Protein AF-A0A1Y3MMD5-F1 (afdb_monomer)

Mean predicted aligned error: 15.54 Å

Radius of gyration: 33.23 Å; Cα contacts (8 Å, |Δi|>4): 43; chains: 1; bounding box: 69×44×97 Å

Nearest PDB structures (foldseek):
  5knb-assembly1_G  TM=3.774E-01  e=4.367E+00  Enterococcus hirae ATCC 9790
  4cgk-assembly1_A  TM=3.652E-01  e=4.643E+00  Streptococcus pneumoniae D39
  3vr4-assembly1_G  TM=2.671E-01  e=8.068E+00  Enterococcus hirae

Foldseek 3Di:
DDPDPDPVVVVVVLVVLVVVLVVLVVVLVVLVVVLVVLVVVLVVLVVVLVVVVVVLVVVVVVVVVVPDPDDDDDDDPDDDDDDDDDDDDDDDDDDDDDDDDPPPPVPVVVVVSVVSVVVSVVSNVVSVVSNVVSVCSVPPVSVVSVVVSVVSVVVSVD

Secondary structure (DSSP, 8-state):
--TTS-THHHHHHHHHHHHHHHHHHHHHHHHHHHHHHHHHHHHHHHHHHHHHHHHHHHHHHHHHTT--S----------------------------------GGGHHHHHHHHHHHHHHHHHHHHHHHHHHHHHHIIIIIIHHHHHHHHHHHHHTT-

pLDDT: mean 74.14, std 24.91, range [28.16, 97.81]

Sequence (158 aa):
MTYGETFQDKQLIEDYMTSNITFLNEFREYLKERVQLEKKYAKESADLVQKYSQKFEKKSRQSICITSPNGLGLNTNSVADVSSLNTITENSDPSPTTPTSPQDVNKDYYTYINAWRSILNQMKSVNESRNKFSQKLSDIIIEKLKAIINIREDERKI

Structure (mmCIF, N/CA/C/O backbone):
data_AF-A0A1Y3MMD5-F1
#
_entry.id   AF-A0A1Y3MMD5-F1
#
loop_
_atom_site.group_PDB
_atom_site.id
_atom_site.type_symbol
_atom_site.label_atom_id
_atom_site.label_alt_id
_atom_site.label_comp_id
_atom_site.label_asym_id
_atom_site.label_entity_id
_atom_site.label_seq_id
_atom_site.pdbx_PDB_ins_code
_atom_site.Cartn_x
_atom_site.Cartn_y
_atom_site.Cartn_z
_atom_site.occupancy
_atom_site.B_iso_or_equiv
_atom_site.auth_seq_id
_atom_site.auth_comp_id
_atom_site.auth_asym_id
_atom_site.auth_atom_id
_atom_site.pdbx_PDB_model_num
ATOM 1 N N . MET A 1 1 ? -33.102 -20.613 33.764 1.00 36.84 1 MET A N 1
ATOM 2 C CA . MET A 1 1 ? -31.747 -20.093 33.504 1.00 36.84 1 MET A CA 1
ATOM 3 C C . MET A 1 1 ? -31.871 -18.594 33.380 1.00 36.84 1 MET A C 1
ATOM 5 O O . MET A 1 1 ? -32.610 -18.140 32.515 1.00 36.84 1 MET A O 1
ATOM 9 N N . THR A 1 2 ? -31.216 -17.859 34.267 1.00 46.12 2 THR A N 1
ATOM 10 C CA . THR A 1 2 ? -31.241 -16.396 34.306 1.00 46.12 2 THR A CA 1
ATOM 11 C C . THR A 1 2 ? -29.834 -15.930 33.960 1.00 46.12 2 THR A C 1
ATOM 13 O O . THR A 1 2 ? -28.880 -16.363 34.602 1.00 46.12 2 THR A O 1
ATOM 16 N N . TYR A 1 3 ? -29.675 -15.097 32.934 1.00 49.97 3 TYR A N 1
ATOM 17 C CA . TYR A 1 3 ? -28.373 -14.494 32.648 1.00 49.97 3 TYR A CA 1
ATOM 18 C C . TYR A 1 3 ? -28.069 -13.460 33.743 1.00 49.97 3 TYR A C 1
ATOM 20 O O . TYR A 1 3 ? -28.832 -12.506 33.887 1.00 49.97 3 TYR A O 1
ATOM 28 N N . GLY A 1 4 ? -26.992 -13.656 34.516 1.00 55.16 4 GLY A N 1
ATOM 29 C CA . GLY A 1 4 ? -26.515 -12.670 35.500 1.00 55.16 4 GLY A CA 1
ATOM 30 C C . GLY A 1 4 ? -26.047 -13.187 36.869 1.00 55.16 4 GLY A C 1
ATOM 31 O O . GLY A 1 4 ? -25.569 -12.378 37.657 1.00 55.16 4 GLY A O 1
ATOM 32 N N . GLU A 1 5 ? -26.156 -14.482 37.188 1.00 54.88 5 GLU A N 1
ATOM 33 C CA . GLU A 1 5 ? -25.801 -14.993 38.534 1.00 54.88 5 GLU A CA 1
ATOM 34 C C . GLU A 1 5 ? -24.306 -15.345 38.718 1.00 54.88 5 GLU A C 1
ATOM 36 O O . GLU A 1 5 ? -23.852 -15.534 39.847 1.00 54.88 5 GLU A O 1
ATOM 41 N N . THR A 1 6 ? -23.509 -15.385 37.644 1.00 56.41 6 THR A N 1
ATOM 42 C CA . THR A 1 6 ? -22.077 -15.731 37.676 1.00 56.41 6 THR A CA 1
ATOM 43 C C . THR A 1 6 ? -21.170 -14.526 37.420 1.00 56.41 6 THR A C 1
ATOM 45 O O . THR A 1 6 ? -20.927 -14.124 36.287 1.00 56.41 6 THR A O 1
ATOM 48 N N . PHE A 1 7 ? -20.558 -13.999 38.487 1.00 56.09 7 PHE A N 1
ATOM 49 C CA . PHE A 1 7 ? -19.577 -12.894 38.440 1.00 56.09 7 PHE A CA 1
ATOM 50 C C . PHE A 1 7 ? -18.369 -13.141 37.504 1.00 56.09 7 PHE A C 1
ATOM 52 O O . PHE A 1 7 ? -17.676 -12.197 37.130 1.00 56.09 7 PHE A O 1
ATOM 59 N N . GLN A 1 8 ? -18.122 -14.398 37.119 1.00 61.88 8 GLN A N 1
ATOM 60 C CA . GLN A 1 8 ? -17.067 -14.801 36.183 1.00 61.88 8 GLN A CA 1
ATOM 61 C C . GLN A 1 8 ? -17.298 -14.287 34.753 1.00 61.88 8 GLN A C 1
ATOM 63 O O . GLN A 1 8 ? -16.327 -13.993 34.056 1.00 61.88 8 GLN A O 1
ATOM 68 N N . ASP A 1 9 ? -18.556 -14.108 34.332 1.00 74.38 9 ASP A N 1
ATOM 69 C CA . ASP A 1 9 ? -18.881 -13.662 32.972 1.00 74.38 9 ASP A CA 1
ATOM 70 C C . ASP A 1 9 ? -18.375 -12.236 32.704 1.00 74.38 9 ASP A C 1
ATOM 72 O O . ASP A 1 9 ? -17.937 -11.928 31.597 1.00 74.38 9 ASP A O 1
ATOM 76 N N . LYS A 1 10 ? -18.358 -11.370 33.730 1.00 79.94 10 LYS A N 1
ATOM 77 C CA . LYS A 1 10 ? -17.856 -9.996 33.595 1.00 79.94 10 LYS A CA 1
ATOM 78 C C . LYS A 1 10 ? -16.353 -9.966 33.299 1.00 79.94 10 LYS A C 1
ATOM 80 O O . LYS A 1 10 ? -15.946 -9.276 32.369 1.00 79.94 10 LYS A O 1
ATOM 85 N N . GLN A 1 11 ? -15.553 -10.734 34.045 1.00 85.19 11 GLN A N 1
ATOM 86 C CA . GLN A 1 11 ? -14.106 -10.813 33.816 1.00 85.19 11 GLN A CA 1
ATOM 87 C C . GLN A 1 11 ? -13.805 -11.401 32.433 1.00 85.19 11 GLN A C 1
ATOM 89 O O . GLN A 1 11 ? -12.991 -10.852 31.701 1.00 85.19 11 GLN A O 1
ATOM 94 N N . LEU A 1 12 ? -14.522 -12.458 32.033 1.00 88.19 12 LEU A N 1
ATOM 95 C CA . LEU A 1 12 ? -14.361 -13.079 30.717 1.00 88.19 12 LEU A CA 1
ATOM 96 C C . LEU A 1 12 ? -14.641 -12.093 29.566 1.00 88.19 12 LEU A C 1
ATOM 98 O O . LEU A 1 12 ? -13.926 -12.091 28.564 1.00 88.19 12 LEU A O 1
ATOM 102 N N . ILE A 1 13 ? -15.661 -11.241 29.710 1.00 86.50 13 ILE A N 1
ATOM 103 C CA . ILE A 1 13 ? -15.985 -10.185 28.740 1.00 86.50 13 ILE A CA 1
ATOM 104 C C . ILE A 1 13 ? -14.891 -9.103 28.713 1.00 86.50 13 ILE A C 1
ATOM 106 O O . ILE A 1 13 ? -14.484 -8.681 27.630 1.00 86.50 13 ILE A O 1
ATOM 110 N N . GLU A 1 14 ? -14.388 -8.674 29.872 1.00 88.00 14 GLU A N 1
ATOM 111 C CA . GLU A 1 14 ? -13.340 -7.648 29.989 1.00 88.00 14 GLU A CA 1
ATOM 112 C C . GLU A 1 14 ? -11.988 -8.120 29.417 1.00 88.00 14 GLU A C 1
ATOM 114 O O . GLU A 1 14 ? -11.335 -7.390 28.658 1.00 88.00 14 GLU A O 1
ATOM 119 N N . ASP A 1 15 ? -11.618 -9.374 29.694 1.00 90.94 15 ASP A N 1
ATOM 120 C CA . ASP A 1 15 ? -10.445 -10.051 29.136 1.00 90.94 15 ASP A CA 1
ATOM 121 C C . ASP A 1 15 ? -10.572 -10.193 27.610 1.00 90.94 15 ASP A C 1
ATOM 123 O O . ASP A 1 15 ? -9.627 -9.897 26.873 1.00 90.94 15 ASP A O 1
ATOM 127 N N . TYR A 1 16 ? -11.756 -10.575 27.109 1.00 91.12 16 TYR A N 1
ATOM 128 C CA . TYR A 1 16 ? -12.033 -10.674 25.674 1.00 91.12 16 TYR A CA 1
ATOM 129 C C . TYR A 1 16 ? -11.940 -9.315 24.963 1.00 91.12 16 TYR A C 1
ATOM 131 O O . TYR A 1 16 ? -11.284 -9.211 23.922 1.00 91.12 16 TYR A O 1
ATOM 139 N N . MET A 1 17 ? -12.549 -8.258 25.517 1.00 90.56 17 MET A N 1
ATOM 140 C CA . MET A 1 17 ? -12.448 -6.905 24.956 1.00 90.56 17 MET A CA 1
ATOM 141 C C . MET A 1 17 ? -10.996 -6.424 24.925 1.00 90.56 17 MET A C 1
ATOM 143 O O . MET A 1 17 ? -10.537 -5.904 23.907 1.00 90.56 17 MET A O 1
ATOM 147 N N . THR A 1 18 ? -10.255 -6.636 26.014 1.00 93.69 18 THR A N 1
ATOM 148 C CA . THR A 1 18 ? -8.846 -6.240 26.114 1.00 93.69 18 THR A CA 1
ATOM 149 C C . THR A 1 18 ? -7.971 -7.022 25.133 1.00 93.69 18 THR A C 1
ATOM 151 O O . THR A 1 18 ? -7.176 -6.414 24.421 1.00 93.69 18 THR A O 1
ATOM 154 N N . SER A 1 19 ? -8.166 -8.338 25.003 1.00 95.81 19 SER A N 1
ATOM 155 C CA . SER A 1 19 ? -7.477 -9.169 24.007 1.00 95.81 19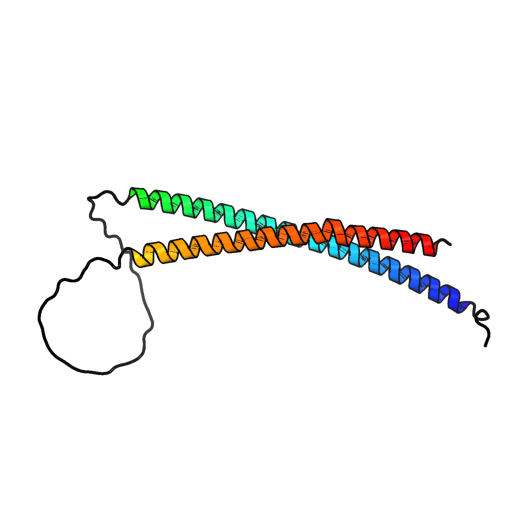 SER A CA 1
ATOM 156 C C . SER A 1 19 ? -7.738 -8.691 22.571 1.00 95.81 19 SER A C 1
ATOM 158 O O . SER A 1 19 ? -6.800 -8.559 21.784 1.00 95.81 19 SER A O 1
ATOM 160 N N . ASN A 1 20 ? -8.987 -8.350 22.242 1.00 94.81 20 ASN A N 1
ATOM 161 C CA . ASN A 1 20 ? -9.376 -7.867 20.915 1.00 94.81 20 ASN A CA 1
ATOM 162 C C . ASN A 1 20 ? -8.750 -6.493 20.594 1.00 94.81 20 ASN A C 1
ATOM 164 O O . ASN A 1 20 ? -8.187 -6.306 19.516 1.00 94.81 20 ASN A O 1
ATOM 168 N N . ILE A 1 21 ? -8.759 -5.552 21.546 1.00 95.44 21 ILE A N 1
ATOM 169 C CA . ILE A 1 21 ? -8.099 -4.240 21.399 1.00 95.44 21 ILE A CA 1
ATOM 170 C C . ILE A 1 21 ? -6.582 -4.401 21.216 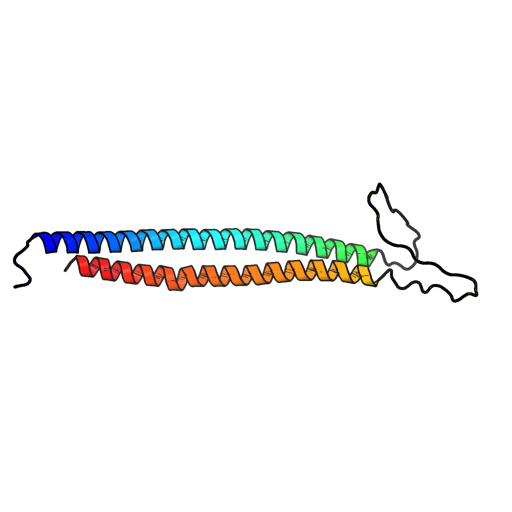1.00 95.44 21 ILE A C 1
ATOM 172 O O . ILE A 1 21 ? -6.000 -3.743 20.349 1.00 95.44 21 ILE A O 1
ATOM 176 N N . THR A 1 22 ? -5.938 -5.288 21.980 1.00 97.06 22 THR A N 1
ATOM 177 C CA . THR A 1 22 ? -4.505 -5.595 21.830 1.00 97.06 22 THR A CA 1
ATOM 178 C C . THR A 1 22 ? -4.206 -6.168 20.445 1.00 97.06 22 THR A C 1
ATOM 180 O O . THR A 1 22 ? -3.360 -5.623 19.738 1.00 97.06 22 THR A O 1
ATOM 183 N N . PHE A 1 23 ? -4.962 -7.176 19.996 1.00 97.56 23 PHE A N 1
ATOM 184 C CA . PHE A 1 23 ? -4.820 -7.759 18.659 1.00 97.56 23 PHE A CA 1
ATOM 185 C C . PHE A 1 23 ? -4.982 -6.720 17.537 1.00 97.56 23 PHE A C 1
ATOM 187 O O . PHE A 1 23 ? -4.193 -6.694 16.593 1.00 97.56 23 PHE A O 1
ATOM 194 N N . LEU A 1 24 ? -5.980 -5.834 17.628 1.00 96.81 24 LEU A N 1
ATOM 195 C CA . LEU A 1 24 ? -6.193 -4.785 16.627 1.00 96.81 24 LEU A CA 1
ATOM 196 C C . LEU A 1 24 ? -5.034 -3.777 16.591 1.00 96.81 24 LEU A C 1
ATOM 198 O O . LEU A 1 24 ? -4.652 -3.332 15.505 1.00 96.81 24 LEU A O 1
ATOM 202 N N . ASN A 1 25 ? -4.454 -3.443 17.747 1.00 97.38 25 ASN A N 1
ATOM 203 C CA . ASN A 1 25 ? -3.262 -2.602 17.835 1.00 97.38 25 ASN A CA 1
ATOM 204 C C . ASN A 1 25 ? -2.032 -3.295 17.223 1.00 97.38 25 ASN A C 1
ATOM 206 O O . ASN A 1 25 ? -1.389 -2.714 16.350 1.00 97.38 25 ASN A O 1
ATOM 210 N N . GLU A 1 26 ? -1.746 -4.547 17.590 1.00 97.81 26 GLU A N 1
ATOM 211 C CA . GLU A 1 26 ? -0.652 -5.342 17.008 1.00 97.81 26 GLU A CA 1
ATOM 212 C C . GLU A 1 26 ? -0.789 -5.475 15.485 1.00 97.81 26 GLU A C 1
ATOM 214 O O . GLU A 1 26 ? 0.156 -5.210 14.739 1.00 97.81 26 GLU A O 1
ATOM 219 N N . PHE A 1 27 ? -1.991 -5.798 14.997 1.00 97.69 27 PHE A N 1
ATOM 220 C CA . PHE A 1 27 ? -2.274 -5.887 13.567 1.00 97.69 27 PHE A CA 1
ATOM 221 C C . PHE A 1 27 ? -2.076 -4.541 12.856 1.00 97.69 27 PHE A C 1
ATOM 223 O O . PHE A 1 27 ? -1.544 -4.490 11.744 1.00 97.69 27 PHE A O 1
ATOM 230 N N . ARG A 1 28 ? -2.448 -3.426 13.496 1.00 96.94 28 ARG A N 1
ATOM 231 C CA . ARG A 1 28 ? -2.218 -2.081 12.960 1.00 96.94 28 ARG A CA 1
ATOM 232 C C . ARG A 1 28 ? -0.729 -1.740 12.863 1.00 96.94 28 ARG A C 1
ATOM 234 O O . ARG A 1 28 ? -0.325 -1.161 11.852 1.00 96.94 28 ARG A O 1
ATOM 241 N N . GLU A 1 29 ? 0.083 -2.088 13.860 1.00 97.38 29 GLU A N 1
ATOM 242 C CA . GLU A 1 29 ? 1.535 -1.874 13.799 1.00 97.38 29 GLU A CA 1
ATOM 243 C C . GLU A 1 29 ? 2.189 -2.770 12.732 1.00 97.38 29 GLU A C 1
ATOM 245 O O . GLU A 1 29 ? 2.935 -2.260 11.893 1.00 97.38 29 GLU A O 1
ATOM 250 N N . TYR A 1 30 ? 1.791 -4.045 12.632 1.00 97.62 30 TYR A N 1
ATOM 251 C CA . TYR A 1 30 ? 2.180 -4.933 11.527 1.00 97.62 30 TYR A CA 1
ATOM 252 C C . TYR A 1 30 ? 1.888 -4.313 10.147 1.00 97.62 30 TYR A C 1
ATOM 254 O O . TYR A 1 30 ? 2.738 -4.333 9.250 1.00 97.62 30 TYR A O 1
ATOM 262 N N . LEU A 1 31 ? 0.712 -3.700 9.955 1.00 97.25 31 LEU A N 1
ATOM 263 C CA . LEU A 1 31 ? 0.394 -3.031 8.691 1.00 97.25 31 LEU A CA 1
ATOM 264 C C . LEU A 1 31 ? 1.268 -1.796 8.428 1.00 97.25 31 LEU A C 1
ATOM 266 O O . LEU A 1 31 ? 1.606 -1.548 7.267 1.00 97.25 31 LEU A O 1
ATOM 270 N N . LYS A 1 32 ? 1.683 -1.039 9.453 1.00 96.75 32 LYS A N 1
ATOM 271 C CA . LYS A 1 32 ? 2.644 0.067 9.274 1.00 96.75 32 LYS A CA 1
ATOM 272 C C . LYS A 1 32 ? 4.004 -0.448 8.812 1.00 96.75 32 LYS A C 1
ATOM 274 O O . LYS A 1 32 ? 4.565 0.109 7.868 1.00 96.75 32 LYS A O 1
ATOM 279 N N . GLU A 1 33 ? 4.518 -1.512 9.424 1.00 97.69 33 GLU A N 1
ATOM 280 C CA . GLU A 1 33 ? 5.767 -2.151 8.991 1.00 97.69 33 GLU A CA 1
ATOM 281 C C . GLU A 1 33 ? 5.649 -2.671 7.552 1.00 97.69 33 GLU A C 1
ATOM 283 O O . GLU A 1 33 ? 6.526 -2.432 6.718 1.00 97.69 33 GLU A O 1
ATOM 288 N N . ARG A 1 34 ? 4.509 -3.281 7.201 1.00 96.12 34 ARG A N 1
ATOM 289 C CA . ARG A 1 34 ? 4.217 -3.729 5.833 1.00 96.12 34 ARG A CA 1
ATOM 290 C C . ARG A 1 34 ? 4.211 -2.568 4.827 1.00 96.12 34 ARG A C 1
ATOM 292 O O . ARG A 1 34 ? 4.783 -2.711 3.744 1.00 96.12 34 ARG A O 1
ATOM 299 N N . VAL A 1 35 ? 3.624 -1.418 5.182 1.00 96.62 35 VAL A N 1
ATOM 300 C CA . VAL A 1 35 ? 3.658 -0.171 4.387 1.00 96.62 35 VAL A CA 1
ATOM 301 C C . VAL A 1 35 ? 5.095 0.316 4.183 1.00 96.62 35 VAL A C 1
ATOM 303 O O . VAL A 1 35 ? 5.455 0.681 3.060 1.00 96.62 35 VAL A O 1
ATOM 306 N N . GLN A 1 36 ? 5.923 0.306 5.234 1.00 95.44 36 GLN A N 1
ATOM 307 C CA . GLN A 1 36 ? 7.334 0.698 5.154 1.00 95.44 36 GLN A CA 1
ATOM 308 C C . GLN A 1 36 ? 8.143 -0.244 4.254 1.00 95.44 36 GLN A C 1
ATOM 310 O O . GLN A 1 36 ? 8.923 0.234 3.431 1.00 95.44 36 GLN A O 1
ATOM 315 N N . LEU A 1 37 ? 7.920 -1.560 4.345 1.00 96.06 37 LEU A N 1
ATOM 316 C CA . LEU A 1 37 ? 8.589 -2.553 3.502 1.00 96.06 37 LEU A CA 1
ATOM 317 C C . LEU A 1 37 ? 8.272 -2.343 2.012 1.00 96.06 37 LEU A C 1
ATOM 319 O O . LEU A 1 37 ? 9.185 -2.331 1.187 1.00 96.06 37 LEU A O 1
ATOM 323 N N . GLU A 1 38 ? 7.000 -2.106 1.664 1.00 94.31 38 GLU A N 1
ATOM 324 C CA . GLU A 1 38 ? 6.610 -1.779 0.284 1.00 94.31 38 GLU A CA 1
ATOM 325 C C . GLU A 1 38 ? 7.234 -0.455 -0.188 1.00 94.31 38 GLU A C 1
ATOM 327 O O . GLU A 1 38 ? 7.737 -0.393 -1.307 1.00 94.31 38 GLU A O 1
ATOM 332 N N . LYS A 1 39 ? 7.280 0.587 0.659 1.00 92.88 39 LYS A N 1
ATOM 333 C CA . LYS A 1 39 ? 7.943 1.867 0.326 1.00 92.88 39 LYS A CA 1
ATOM 334 C C . LYS A 1 39 ? 9.448 1.698 0.102 1.00 92.88 39 LYS A C 1
ATOM 336 O O . LYS A 1 39 ? 9.988 2.279 -0.838 1.00 92.88 39 LYS A O 1
ATOM 341 N N . LYS A 1 40 ? 10.123 0.890 0.928 1.00 95.12 40 LYS A N 1
ATOM 342 C CA . LYS A 1 40 ? 11.552 0.580 0.788 1.00 95.12 40 LYS A CA 1
ATOM 343 C C . LYS A 1 40 ? 11.827 -0.154 -0.523 1.00 95.12 40 LYS A C 1
ATOM 345 O O . LYS A 1 40 ? 12.620 0.336 -1.324 1.00 95.12 40 LYS A O 1
ATOM 350 N N . TYR A 1 41 ? 11.121 -1.260 -0.773 1.00 94.44 41 TYR A N 1
ATOM 351 C CA . TYR A 1 41 ? 11.235 -2.003 -2.029 1.00 94.44 41 TYR A CA 1
ATOM 352 C C . TYR A 1 41 ? 10.965 -1.094 -3.232 1.00 94.44 41 TYR A C 1
ATOM 354 O O . TYR A 1 41 ? 11.705 -1.121 -4.215 1.00 94.44 41 TYR A O 1
ATOM 362 N N . ALA A 1 42 ? 9.919 -0.263 -3.160 1.00 92.50 42 ALA A N 1
ATOM 363 C CA . ALA A 1 42 ? 9.539 0.582 -4.279 1.00 92.50 42 ALA A CA 1
ATOM 364 C C . ALA A 1 42 ? 10.570 1.683 -4.574 1.00 92.50 42 ALA A C 1
ATOM 366 O O . ALA A 1 42 ? 10.810 2.024 -5.736 1.00 92.50 42 ALA A O 1
ATOM 367 N N . LYS A 1 43 ? 11.233 2.210 -3.540 1.00 94.31 43 LYS A N 1
ATOM 368 C CA . LYS A 1 43 ? 12.367 3.123 -3.701 1.00 94.31 43 LYS A CA 1
ATOM 369 C C . LYS A 1 43 ? 13.564 2.420 -4.349 1.00 94.31 43 LYS A C 1
ATOM 371 O O . LYS A 1 43 ? 14.040 2.873 -5.383 1.00 94.31 43 LYS A O 1
ATOM 376 N N . GLU A 1 44 ? 14.002 1.290 -3.796 1.00 96.12 44 GLU A N 1
ATOM 377 C CA . GLU A 1 44 ? 15.155 0.530 -4.307 1.00 96.12 44 GLU A CA 1
ATOM 378 C C . GLU A 1 44 ? 14.946 0.085 -5.769 1.00 96.12 44 GLU A C 1
ATOM 380 O O . GLU A 1 44 ? 15.852 0.180 -6.598 1.00 96.12 44 GLU A O 1
ATOM 385 N N . SER A 1 45 ? 13.718 -0.315 -6.112 1.00 94.50 45 SER A N 1
ATOM 386 C CA . SER A 1 45 ? 13.281 -0.614 -7.479 1.00 94.50 45 SER A CA 1
ATOM 387 C C . SER A 1 45 ? 13.317 0.618 -8.401 1.00 94.50 45 SER A C 1
ATOM 389 O O . SER A 1 45 ? 13.818 0.525 -9.525 1.00 94.50 45 SER A O 1
ATOM 391 N N . ALA A 1 46 ? 12.849 1.787 -7.939 1.00 94.31 46 ALA A N 1
ATOM 392 C CA . ALA A 1 46 ? 12.916 3.034 -8.710 1.00 94.31 46 ALA A CA 1
ATOM 393 C C . ALA A 1 46 ? 14.366 3.429 -9.025 1.00 94.31 46 ALA A C 1
ATOM 395 O O . ALA A 1 46 ? 14.698 3.678 -10.186 1.00 94.31 46 ALA A O 1
ATOM 396 N N . ASP A 1 47 ? 15.228 3.421 -8.006 1.00 96.56 47 ASP A N 1
ATOM 397 C CA . ASP A 1 47 ? 16.645 3.773 -8.113 1.00 96.56 47 ASP A CA 1
ATOM 398 C C . ASP A 1 47 ? 17.370 2.833 -9.099 1.00 96.56 47 ASP A C 1
ATOM 400 O O . ASP A 1 47 ? 18.169 3.272 -9.935 1.00 96.56 47 ASP A O 1
ATOM 404 N N . LEU A 1 48 ? 17.041 1.534 -9.067 1.00 96.25 48 LEU A N 1
ATOM 405 C CA . LEU A 1 48 ? 17.564 0.528 -9.992 1.00 96.25 48 LEU A CA 1
ATOM 406 C C . LEU A 1 48 ? 17.121 0.783 -11.444 1.00 96.25 48 LEU A C 1
ATOM 408 O O . LEU A 1 48 ? 17.962 0.798 -12.351 1.00 96.25 48 LEU A O 1
ATOM 412 N N . VAL A 1 49 ? 15.825 1.028 -11.670 1.00 95.38 49 VAL A N 1
ATOM 413 C CA . VAL A 1 49 ? 15.270 1.350 -12.997 1.00 95.38 49 VAL A CA 1
ATOM 414 C C . VAL A 1 49 ? 15.887 2.634 -13.543 1.00 95.38 49 VAL A C 1
ATOM 416 O O . VAL A 1 49 ? 16.303 2.662 -14.702 1.00 95.38 49 VAL A O 1
ATOM 419 N N . GLN A 1 50 ? 16.019 3.678 -12.724 1.00 94.94 50 GLN A N 1
ATOM 420 C CA . GLN A 1 50 ? 16.633 4.945 -13.119 1.00 94.94 50 GLN A CA 1
ATOM 421 C C . GLN A 1 50 ? 18.103 4.752 -13.518 1.00 94.94 50 GLN A C 1
ATOM 423 O O . GLN A 1 50 ? 18.507 5.162 -14.611 1.00 94.94 50 GLN A O 1
ATOM 428 N N . LYS A 1 51 ? 18.891 4.057 -12.687 1.00 95.56 51 LYS A N 1
ATOM 429 C CA . LYS A 1 51 ? 20.306 3.740 -12.947 1.00 95.56 51 LYS A CA 1
ATOM 430 C C . LYS A 1 51 ? 20.503 3.005 -14.275 1.00 95.56 51 LYS A C 1
ATOM 432 O O . LYS A 1 51 ? 21.401 3.358 -15.043 1.00 95.56 51 LYS A O 1
ATOM 437 N N . TYR A 1 52 ? 19.679 1.998 -14.568 1.00 94.06 52 TYR A N 1
ATOM 438 C CA . TYR A 1 52 ? 19.811 1.224 -15.805 1.00 94.06 52 TYR A CA 1
ATOM 439 C C . TYR A 1 52 ? 19.179 1.893 -17.030 1.00 94.06 52 TYR A C 1
ATOM 441 O O . TYR A 1 52 ? 19.716 1.719 -18.122 1.00 94.06 52 TYR A O 1
ATOM 449 N N . SER A 1 53 ? 18.154 2.734 -16.864 1.00 91.69 53 SER A N 1
ATOM 450 C CA . SER A 1 53 ? 17.634 3.597 -17.938 1.00 91.69 53 SER A CA 1
ATOM 451 C C . SER A 1 53 ? 18.697 4.597 -18.406 1.00 91.69 53 SER A C 1
ATOM 453 O O . SER A 1 53 ? 18.980 4.692 -19.597 1.00 91.69 53 SER A O 1
ATOM 455 N N . GLN A 1 54 ? 19.380 5.268 -17.470 1.00 90.81 54 GLN A N 1
ATOM 456 C CA . GLN A 1 54 ? 20.472 6.196 -17.788 1.00 90.81 54 GLN A CA 1
ATOM 457 C C . GLN A 1 54 ? 21.668 5.497 -18.459 1.00 90.81 54 GLN A C 1
ATOM 459 O O . GLN A 1 54 ? 22.258 6.040 -19.394 1.00 90.81 54 GLN A O 1
ATOM 464 N N . LYS A 1 55 ? 22.037 4.287 -18.010 1.00 88.56 55 LYS A N 1
ATOM 465 C CA . LYS A 1 55 ? 23.078 3.475 -18.672 1.00 88.56 55 LYS A CA 1
ATOM 466 C C . LYS A 1 55 ? 22.675 3.074 -20.093 1.00 88.56 55 LYS A C 1
ATOM 468 O O . LYS A 1 55 ? 23.497 3.170 -21.002 1.00 88.56 55 LYS A O 1
ATOM 473 N N . PHE A 1 56 ? 21.427 2.649 -20.279 1.00 85.88 56 PHE A N 1
ATOM 474 C CA . PHE A 1 56 ? 20.873 2.285 -21.579 1.00 85.88 56 PHE A CA 1
ATOM 475 C C . PHE A 1 56 ? 20.878 3.478 -22.547 1.00 85.88 56 PHE A C 1
ATOM 477 O O . PHE A 1 56 ? 21.372 3.344 -23.664 1.00 85.88 56 PHE A O 1
ATOM 484 N N . GLU A 1 57 ? 20.439 4.664 -22.114 1.00 83.44 57 GLU A N 1
ATOM 485 C CA . GLU A 1 57 ? 20.495 5.875 -22.943 1.00 83.44 57 GLU A CA 1
ATOM 486 C C . GLU A 1 57 ? 21.922 6.250 -23.352 1.00 83.44 57 GLU A C 1
ATOM 488 O O . GLU A 1 57 ? 22.153 6.570 -24.517 1.00 83.44 57 GLU A O 1
ATOM 493 N N . LYS A 1 58 ? 22.893 6.175 -22.432 1.00 82.31 58 LYS A N 1
ATOM 494 C CA . LYS A 1 58 ? 24.307 6.432 -22.756 1.00 82.31 58 LYS A CA 1
ATOM 495 C C . LYS A 1 58 ? 24.827 5.459 -23.820 1.00 82.31 58 LYS A C 1
ATOM 497 O O . LYS A 1 58 ? 25.433 5.904 -24.791 1.00 82.31 58 LYS A O 1
ATOM 502 N N . LYS A 1 59 ? 24.532 4.159 -23.687 1.00 77.38 59 LYS A N 1
ATOM 503 C CA . LYS A 1 59 ? 24.951 3.124 -24.651 1.00 77.38 59 LYS A CA 1
ATOM 504 C C . LYS A 1 59 ? 24.249 3.267 -26.012 1.00 77.38 59 LYS A C 1
ATOM 506 O O . LYS A 1 59 ? 24.882 3.092 -27.051 1.00 77.38 59 LYS A O 1
ATOM 511 N N . SER A 1 60 ? 22.967 3.633 -26.013 1.00 69.50 60 SER A N 1
ATOM 512 C CA . SER A 1 60 ? 22.182 3.913 -27.225 1.00 69.50 60 SER A CA 1
ATOM 513 C C . SER A 1 60 ? 22.726 5.132 -27.985 1.00 69.50 60 SER A C 1
ATOM 515 O O . SER A 1 60 ? 22.990 5.057 -29.180 1.00 69.50 60 SER A O 1
ATOM 517 N N . ARG A 1 61 ? 23.031 6.234 -27.284 1.00 65.06 61 ARG A N 1
ATOM 518 C CA . ARG A 1 61 ? 23.659 7.419 -27.898 1.00 65.06 61 ARG A CA 1
ATOM 519 C C . ARG A 1 61 ? 25.057 7.112 -28.449 1.00 65.06 61 ARG A C 1
ATOM 521 O O . ARG A 1 61 ? 25.376 7.558 -29.542 1.00 65.06 61 ARG A O 1
ATOM 528 N N . GLN A 1 62 ? 25.867 6.320 -27.740 1.00 62.53 62 GLN A N 1
ATOM 529 C CA . GLN A 1 62 ? 27.197 5.910 -28.215 1.00 62.53 62 GLN A CA 1
ATOM 530 C C . GLN A 1 62 ? 27.147 5.059 -29.493 1.00 62.53 62 GLN A C 1
ATOM 532 O O . GLN A 1 62 ? 27.988 5.243 -30.364 1.00 62.53 62 GLN A O 1
ATOM 537 N N . SER A 1 63 ? 26.166 4.163 -29.631 1.00 56.94 63 SER A N 1
ATOM 538 C CA . SER A 1 63 ? 26.026 3.314 -30.826 1.00 56.94 63 SER A CA 1
ATOM 539 C C . SER A 1 63 ? 25.542 4.088 -32.057 1.00 56.94 63 SER A C 1
ATOM 541 O O . SER A 1 63 ? 26.033 3.832 -33.153 1.00 56.94 63 SER A O 1
ATOM 543 N N . ILE A 1 64 ? 24.679 5.096 -31.884 1.00 52.88 64 ILE A N 1
ATOM 544 C CA . ILE A 1 64 ? 24.233 5.986 -32.976 1.00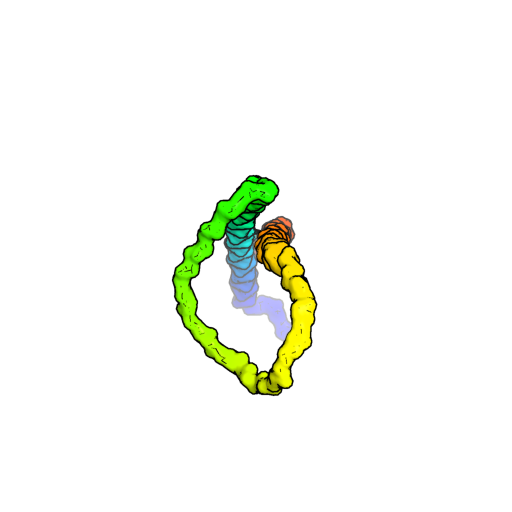 52.88 64 ILE A CA 1
ATOM 545 C C . ILE A 1 64 ? 25.406 6.786 -33.582 1.00 52.88 64 ILE A C 1
ATOM 547 O O . ILE A 1 64 ? 25.412 7.064 -34.778 1.00 52.88 64 ILE A O 1
ATOM 551 N N . CYS A 1 65 ? 26.431 7.115 -32.788 1.00 38.50 65 CYS A N 1
ATOM 552 C CA . CYS A 1 65 ? 27.615 7.840 -33.264 1.00 38.50 65 CYS A CA 1
ATOM 553 C C . CYS A 1 65 ? 28.647 6.968 -34.008 1.00 38.50 65 CYS A C 1
ATOM 555 O O . CYS A 1 65 ? 29.585 7.518 -34.580 1.00 38.50 65 CYS A O 1
ATOM 557 N N . ILE A 1 66 ? 28.518 5.635 -33.983 1.00 43.97 66 ILE A N 1
ATOM 558 C CA . ILE A 1 66 ? 29.483 4.710 -34.613 1.00 43.97 66 ILE A CA 1
ATOM 559 C C . ILE A 1 66 ? 29.071 4.36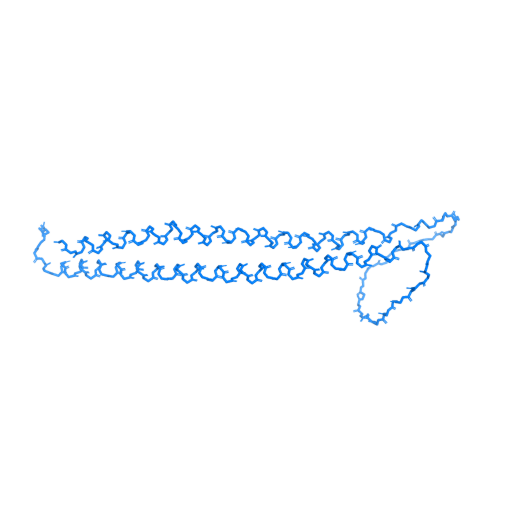0 -36.053 1.00 43.97 66 ILE A C 1
ATOM 561 O O . ILE A 1 66 ? 29.925 4.035 -36.873 1.00 43.97 66 ILE A O 1
ATOM 565 N N . THR A 1 67 ? 27.796 4.527 -36.415 1.00 41.75 67 THR A N 1
ATOM 566 C CA . THR A 1 67 ? 27.318 4.470 -37.808 1.00 41.75 67 THR A CA 1
ATOM 567 C C . THR A 1 67 ? 27.668 5.743 -38.592 1.00 41.75 67 THR A C 1
ATOM 569 O O . THR A 1 67 ? 26.792 6.462 -39.069 1.00 41.75 67 THR A O 1
ATOM 572 N N . SER A 1 68 ? 28.967 6.013 -38.733 1.00 38.22 68 SER A N 1
ATOM 573 C CA . SER A 1 68 ? 29.518 6.873 -39.789 1.00 38.22 68 SER A CA 1
ATOM 574 C C . SER A 1 68 ? 29.862 5.997 -41.010 1.00 38.22 68 SER A C 1
ATOM 576 O O . SER A 1 68 ? 30.280 4.857 -40.804 1.00 38.22 68 SER A O 1
ATOM 578 N N . PRO A 1 69 ? 29.707 6.449 -42.274 1.00 43.03 69 PRO A N 1
ATOM 579 C CA . PRO A 1 69 ? 29.641 5.529 -43.421 1.00 43.03 69 PRO A CA 1
ATOM 580 C C . PRO A 1 69 ? 30.920 4.761 -43.792 1.00 43.03 69 PRO A C 1
ATOM 582 O O . PRO A 1 69 ? 30.856 3.921 -44.682 1.00 43.03 69 PRO A O 1
ATOM 585 N N . ASN A 1 70 ? 32.070 5.038 -43.166 1.00 44.69 70 ASN A N 1
ATOM 586 C CA . ASN A 1 70 ? 33.354 4.411 -43.493 1.00 44.69 70 ASN A CA 1
ATOM 587 C C . ASN A 1 70 ? 34.161 4.092 -42.225 1.00 44.69 70 ASN A C 1
ATOM 589 O O . ASN A 1 70 ? 34.557 5.003 -41.499 1.00 44.69 70 ASN A O 1
ATOM 593 N N . GLY A 1 71 ? 34.474 2.811 -42.006 1.00 32.72 71 GLY A N 1
ATOM 594 C CA . GLY A 1 71 ? 35.395 2.378 -40.951 1.00 32.72 71 GLY A CA 1
ATOM 595 C C . GLY A 1 71 ? 35.378 0.869 -40.709 1.00 32.72 71 GLY A C 1
ATOM 596 O O . GLY A 1 71 ? 34.525 0.371 -39.979 1.00 32.72 71 GLY A O 1
ATOM 597 N N . LEU A 1 72 ? 36.342 0.136 -41.283 1.00 44.94 72 LEU A N 1
ATOM 598 C CA . LEU A 1 72 ? 36.619 -1.239 -40.851 1.00 44.94 72 LEU A CA 1
ATOM 599 C C . LEU A 1 72 ? 37.092 -1.238 -39.391 1.00 44.94 72 LEU A C 1
ATOM 601 O O . LEU A 1 72 ? 37.936 -0.431 -39.008 1.00 44.94 72 LEU A O 1
ATOM 605 N N . GLY A 1 73 ? 36.591 -2.185 -38.599 1.00 30.56 73 GLY A N 1
ATOM 606 C CA . GLY A 1 73 ? 36.937 -2.296 -37.183 1.00 30.56 73 GLY A CA 1
ATOM 607 C C . GLY A 1 73 ? 36.352 -3.537 -36.519 1.00 30.56 73 GLY A C 1
ATOM 608 O O . GLY A 1 73 ? 35.604 -3.417 -35.551 1.00 30.56 73 GLY A O 1
ATOM 609 N N . LEU A 1 74 ? 36.673 -4.734 -37.030 1.00 36.53 74 LEU A N 1
ATOM 610 C CA . LEU A 1 74 ? 36.440 -5.961 -36.262 1.00 36.53 74 LEU A CA 1
ATOM 611 C C . LEU A 1 74 ? 37.240 -5.893 -34.957 1.00 36.53 74 LEU A C 1
ATOM 613 O O . LEU A 1 74 ? 38.456 -5.715 -34.990 1.00 36.53 74 LEU A O 1
ATOM 617 N N . ASN A 1 75 ? 36.581 -6.144 -33.827 1.00 32.38 75 ASN A N 1
ATOM 618 C CA . ASN A 1 75 ? 37.263 -6.697 -32.663 1.00 32.38 75 ASN A CA 1
ATOM 619 C C . ASN A 1 75 ? 36.323 -7.612 -31.864 1.00 32.38 75 ASN A C 1
ATOM 621 O O . ASN A 1 75 ? 35.675 -7.202 -30.900 1.00 32.38 75 ASN A O 1
ATOM 625 N N . THR A 1 76 ? 36.215 -8.860 -32.315 1.00 33.31 76 THR A N 1
ATOM 626 C CA . THR A 1 76 ? 35.494 -9.936 -31.629 1.00 33.31 76 THR A CA 1
ATOM 627 C C . THR A 1 76 ? 36.475 -10.759 -30.800 1.00 33.31 76 THR A C 1
ATOM 629 O O . THR A 1 76 ? 37.038 -11.737 -31.294 1.00 33.31 76 THR A O 1
ATOM 632 N N . ASN A 1 77 ? 36.661 -10.397 -29.530 1.00 31.03 77 ASN A N 1
ATOM 633 C CA . ASN A 1 77 ? 37.367 -11.260 -28.581 1.00 31.03 77 ASN A CA 1
ATOM 634 C C . ASN A 1 77 ? 36.482 -12.463 -28.219 1.00 31.03 77 ASN A C 1
ATOM 636 O O . ASN A 1 77 ? 35.642 -12.392 -27.324 1.00 31.03 77 ASN A O 1
ATOM 640 N N . SER A 1 78 ? 36.681 -13.554 -28.956 1.00 36.25 78 SER A N 1
ATOM 641 C CA . SER A 1 78 ? 36.144 -14.889 -28.684 1.00 36.25 78 SER A CA 1
ATOM 642 C C . SER A 1 78 ? 37.036 -15.636 -27.691 1.00 36.25 78 SER A C 1
ATOM 644 O O . SER A 1 78 ? 38.244 -15.705 -27.914 1.00 36.25 78 SER A O 1
ATOM 646 N N . VAL A 1 79 ? 36.445 -16.250 -26.656 1.00 32.31 79 VAL A N 1
ATOM 647 C CA . VAL A 1 79 ? 37.028 -17.395 -25.930 1.00 32.31 79 VAL A CA 1
ATOM 648 C C . VAL A 1 79 ? 35.906 -18.344 -25.468 1.00 32.31 79 VAL A C 1
ATOM 650 O O . VAL A 1 79 ? 35.119 -17.947 -24.617 1.00 32.31 79 VAL A O 1
ATOM 653 N N . ALA A 1 80 ? 35.910 -19.571 -26.020 1.00 35.47 80 ALA A N 1
ATOM 654 C CA . ALA A 1 80 ? 35.307 -20.855 -25.578 1.00 35.47 80 ALA A CA 1
ATOM 655 C C . ALA A 1 80 ? 33.806 -20.900 -25.148 1.00 35.47 80 ALA A C 1
ATOM 657 O O . ALA A 1 80 ? 33.377 -20.135 -24.294 1.00 35.47 80 ALA A O 1
ATOM 658 N N . ASP A 1 81 ? 32.910 -21.719 -25.734 1.00 35.69 81 ASP A N 1
ATOM 659 C CA . ASP A 1 81 ? 32.874 -23.210 -25.841 1.00 35.69 81 ASP A CA 1
ATOM 660 C C . ASP A 1 81 ? 32.581 -23.857 -24.452 1.00 35.69 81 ASP A C 1
ATOM 662 O O . ASP A 1 81 ? 33.141 -23.413 -23.455 1.00 35.69 81 ASP A O 1
ATOM 666 N N . VAL A 1 82 ? 31.666 -24.819 -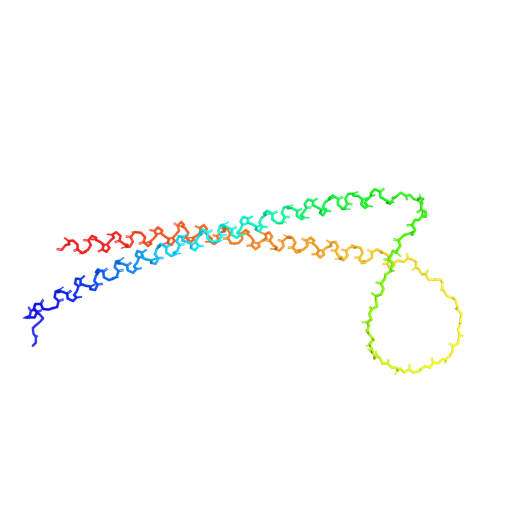24.225 1.00 37.31 82 VAL A N 1
ATOM 667 C CA . VAL A 1 82 ? 31.292 -26.042 -24.978 1.00 37.31 82 VAL A CA 1
ATOM 668 C C . VAL A 1 82 ? 29.834 -26.470 -24.687 1.00 37.31 82 VAL A C 1
ATOM 670 O O . VAL A 1 82 ? 29.418 -26.379 -23.531 1.00 37.31 82 VAL A O 1
ATOM 673 N N . SER A 1 83 ? 29.095 -27.029 -25.670 1.00 33.38 83 SER A N 1
ATOM 674 C CA . SER A 1 83 ? 28.312 -28.305 -25.572 1.00 33.38 83 SER A CA 1
ATOM 675 C C . SER A 1 83 ? 27.227 -28.478 -26.652 1.00 33.38 83 SER A C 1
ATOM 677 O O . SER A 1 83 ? 26.258 -27.727 -26.721 1.00 33.38 83 SER A O 1
ATOM 679 N N . SER A 1 84 ? 27.379 -29.534 -27.454 1.00 43.34 84 SER A N 1
ATOM 680 C CA . SER A 1 84 ? 26.511 -29.968 -28.566 1.00 43.34 84 SER A CA 1
ATOM 681 C C . SER A 1 84 ? 25.292 -30.800 -28.116 1.00 43.34 84 SER A C 1
ATOM 683 O O . SER A 1 84 ? 25.340 -31.383 -27.036 1.00 43.34 84 SER A O 1
ATOM 685 N N . LEU A 1 85 ? 24.261 -30.971 -28.970 1.00 32.78 85 LEU A N 1
ATOM 686 C CA . LEU A 1 85 ? 24.009 -32.195 -29.787 1.00 32.78 85 LEU A CA 1
ATOM 687 C C . LEU A 1 85 ? 22.629 -32.164 -30.514 1.00 32.78 85 LEU A C 1
ATOM 689 O O . LEU A 1 85 ? 21.765 -31.379 -30.137 1.00 32.78 85 LEU A O 1
ATOM 693 N N . ASN A 1 86 ? 22.434 -33.097 -31.470 1.00 35.88 86 ASN A N 1
ATOM 694 C CA . ASN A 1 86 ? 21.192 -33.537 -32.165 1.00 35.88 86 ASN A CA 1
ATOM 695 C C . ASN A 1 86 ? 20.723 -32.709 -33.393 1.00 35.88 86 ASN A C 1
ATOM 697 O O . ASN A 1 86 ? 20.625 -31.493 -33.296 1.00 35.88 86 ASN A O 1
ATOM 701 N N . THR A 1 87 ? 20.370 -33.270 -34.572 1.00 29.42 87 THR A N 1
ATOM 702 C CA . THR A 1 87 ? 20.428 -34.655 -35.133 1.00 29.42 87 THR A CA 1
ATOM 703 C C . THR A 1 87 ? 20.514 -34.596 -36.685 1.00 29.42 87 THR A C 1
ATOM 705 O O . THR A 1 87 ? 20.188 -33.572 -37.278 1.00 29.42 87 THR A O 1
ATOM 708 N N . ILE A 1 88 ? 20.963 -35.680 -37.337 1.00 34.66 88 ILE A N 1
ATOM 709 C CA . ILE A 1 88 ? 21.291 -35.833 -38.779 1.00 34.66 88 ILE A CA 1
ATOM 710 C C . ILE A 1 88 ? 20.095 -36.303 -39.643 1.00 34.66 88 ILE A C 1
ATOM 712 O O . ILE A 1 88 ? 19.417 -37.231 -39.2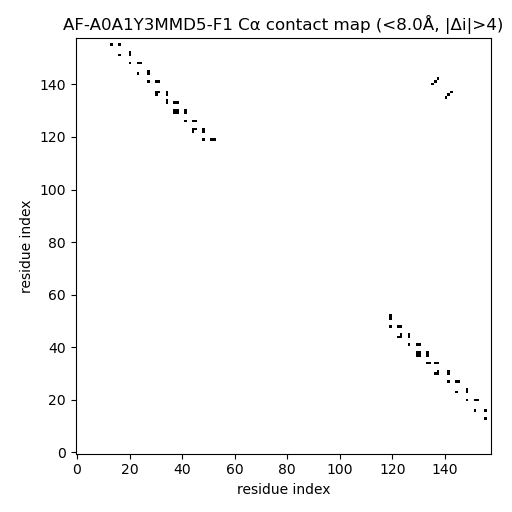09 1.00 34.66 88 ILE A O 1
ATOM 716 N N . THR A 1 89 ? 19.966 -35.810 -40.895 1.00 28.16 89 THR A N 1
ATOM 717 C CA . THR A 1 89 ? 19.596 -36.623 -42.094 1.00 28.16 89 THR A CA 1
ATOM 718 C C . THR A 1 89 ? 20.128 -36.002 -43.410 1.00 28.16 89 THR A C 1
ATOM 720 O O . THR A 1 89 ? 20.322 -34.792 -43.488 1.00 28.16 89 THR A O 1
ATOM 723 N N . GLU A 1 90 ? 20.384 -36.830 -44.432 1.00 28.44 90 GLU A N 1
ATOM 724 C CA . GLU A 1 90 ? 21.135 -36.534 -45.677 1.00 28.44 90 GLU A CA 1
ATOM 725 C C . GLU A 1 90 ? 20.287 -36.046 -46.880 1.00 28.44 90 GLU A C 1
ATOM 727 O O . GLU A 1 90 ? 19.128 -36.447 -47.007 1.00 28.44 90 GLU A O 1
ATOM 732 N N . ASN A 1 91 ? 20.893 -35.285 -47.818 1.00 31.25 91 ASN A N 1
ATOM 733 C CA . ASN A 1 91 ? 21.097 -35.642 -49.253 1.00 31.25 91 ASN A CA 1
ATOM 734 C C . ASN A 1 91 ? 21.614 -34.458 -50.123 1.00 31.25 91 ASN A C 1
ATOM 736 O O . ASN A 1 91 ? 21.567 -33.306 -49.697 1.00 31.25 91 ASN A O 1
ATOM 740 N N . SER A 1 92 ? 22.089 -34.747 -51.345 1.00 34.88 92 SER A N 1
ATOM 741 C CA . SER A 1 92 ? 22.925 -33.860 -52.198 1.00 34.88 92 SER A CA 1
ATOM 742 C C . SER A 1 92 ? 22.419 -33.796 -53.672 1.00 34.88 92 SER A C 1
ATOM 744 O O . SER A 1 92 ? 21.500 -34.533 -54.018 1.00 34.88 92 SER A O 1
ATOM 746 N N . ASP A 1 93 ? 22.935 -32.998 -54.627 1.00 36.34 93 ASP A N 1
ATOM 747 C CA . ASP A 1 93 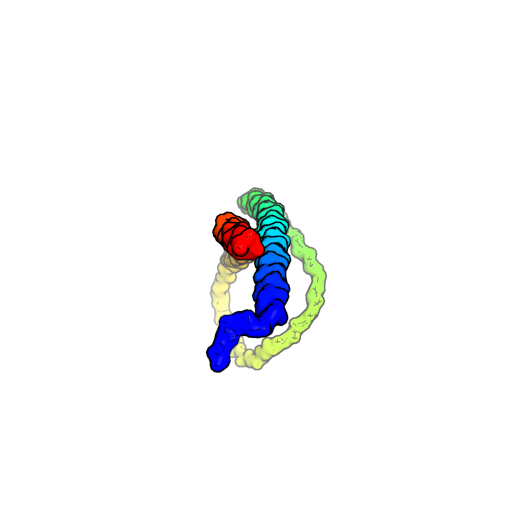? 24.107 -32.093 -54.618 1.00 36.34 93 ASP A CA 1
ATOM 748 C C . ASP A 1 93 ? 23.850 -30.672 -55.249 1.00 36.34 93 ASP A C 1
ATOM 750 O O . ASP A 1 93 ? 23.216 -29.884 -54.542 1.00 36.34 93 ASP A O 1
ATOM 754 N N . PRO A 1 94 ? 24.286 -30.225 -56.466 1.00 51.06 94 PRO A N 1
ATOM 755 C CA . PRO A 1 94 ? 24.895 -28.883 -56.526 1.00 51.06 94 PRO A CA 1
ATOM 756 C C . PRO A 1 94 ? 24.315 -27.824 -57.504 1.00 51.06 94 PRO A C 1
ATOM 758 O O . PRO A 1 94 ? 24.065 -28.096 -58.676 1.00 51.06 94 PRO A O 1
ATOM 761 N N . SER A 1 95 ? 24.384 -26.555 -57.053 1.00 34.44 95 SER A N 1
ATOM 762 C CA . SER A 1 95 ? 24.558 -25.297 -57.835 1.00 34.44 95 SER A CA 1
ATOM 763 C C . SER A 1 95 ? 23.439 -24.783 -58.781 1.00 34.44 95 SER A C 1
ATOM 765 O O . SER A 1 95 ? 22.593 -25.563 -59.208 1.00 34.44 95 SER A O 1
ATOM 767 N N . PRO A 1 96 ? 23.435 -23.476 -59.180 1.00 43.03 96 PRO A N 1
ATOM 768 C CA . PRO A 1 96 ? 24.387 -22.396 -58.857 1.00 43.03 96 PRO A CA 1
ATOM 769 C C . PRO A 1 96 ? 23.790 -21.085 -58.263 1.00 43.03 96 PRO A C 1
ATOM 771 O O . PRO A 1 96 ? 22.643 -20.717 -58.487 1.00 43.03 96 PRO A O 1
ATOM 774 N N . THR A 1 97 ? 24.655 -20.352 -57.552 1.00 44.41 97 THR A N 1
ATOM 775 C CA . THR A 1 97 ? 24.699 -18.891 -57.279 1.00 44.41 97 THR A CA 1
ATOM 776 C C . THR A 1 97 ? 23.409 -18.039 -57.256 1.00 44.41 97 THR A C 1
ATOM 778 O O . THR A 1 97 ? 22.891 -17.626 -58.287 1.00 44.41 97 THR A O 1
ATOM 781 N N . THR A 1 98 ? 23.032 -17.552 -56.065 1.00 34.66 98 THR A N 1
ATOM 782 C CA . THR A 1 98 ? 22.344 -16.250 -55.872 1.00 34.66 98 THR A CA 1
ATOM 783 C C . THR A 1 98 ? 23.026 -15.502 -54.710 1.00 34.66 98 THR A C 1
ATOM 785 O O . THR A 1 98 ? 23.399 -16.169 -53.744 1.00 34.66 98 THR A O 1
ATOM 788 N N . PRO A 1 99 ? 23.256 -14.171 -54.757 1.00 39.59 99 PRO A N 1
ATOM 789 C CA . PRO A 1 99 ? 24.088 -13.498 -53.754 1.00 39.59 99 PRO A CA 1
ATOM 790 C C . PRO A 1 99 ? 23.440 -13.444 -52.366 1.00 39.59 99 PRO A C 1
ATOM 792 O O . PRO A 1 99 ? 22.285 -13.038 -52.229 1.00 39.59 99 PRO A O 1
ATOM 795 N N . THR A 1 100 ? 24.211 -13.767 -51.326 1.00 38.19 100 THR A N 1
ATOM 796 C CA . THR A 1 100 ? 23.796 -13.615 -49.925 1.00 38.19 100 THR A CA 1
ATOM 797 C C . THR A 1 100 ? 23.507 -12.148 -49.604 1.00 38.19 100 THR A C 1
ATOM 799 O O . THR A 1 100 ? 24.411 -11.312 -49.601 1.00 38.19 100 THR A O 1
ATOM 802 N N . SER A 1 101 ? 22.244 -11.835 -49.308 1.00 35.69 101 SER A N 1
ATOM 803 C CA . SER A 1 101 ? 21.823 -10.497 -48.879 1.00 35.69 101 SER A CA 1
ATOM 804 C C . SER A 1 101 ? 22.392 -10.162 -47.490 1.00 35.69 101 SER A C 1
ATOM 806 O O . SER A 1 101 ? 22.161 -10.923 -46.547 1.00 35.69 101 SER A O 1
ATOM 808 N N . PRO A 1 102 ? 23.094 -9.029 -47.302 1.00 49.00 102 PRO A N 1
ATOM 809 C CA . PRO A 1 102 ? 23.588 -8.615 -45.992 1.00 49.00 102 PRO A CA 1
ATOM 810 C C . PRO A 1 102 ? 22.474 -7.913 -45.192 1.00 49.00 102 PRO A C 1
ATOM 812 O O . PRO A 1 102 ? 22.473 -6.688 -45.075 1.00 49.00 102 PRO A O 1
ATOM 815 N N . GLN A 1 103 ? 21.505 -8.667 -44.651 1.00 47.59 103 GLN A N 1
ATOM 816 C CA . GLN A 1 103 ? 20.368 -8.081 -43.910 1.00 47.59 103 GLN A CA 1
ATOM 817 C C . GLN A 1 103 ? 20.072 -8.612 -42.494 1.00 47.59 103 GLN A C 1
ATOM 819 O O . GLN A 1 103 ? 19.249 -8.003 -41.809 1.00 47.59 103 GLN A O 1
ATOM 824 N N . ASP A 1 104 ? 20.779 -9.618 -41.970 1.00 45.09 104 ASP A N 1
ATOM 825 C CA . ASP A 1 104 ? 20.513 -10.102 -40.597 1.00 45.09 104 ASP A CA 1
ATOM 826 C C . ASP A 1 104 ? 21.180 -9.289 -39.469 1.00 45.09 104 ASP A C 1
ATOM 828 O O . ASP A 1 104 ? 20.783 -9.394 -38.311 1.00 45.09 104 ASP A O 1
ATOM 832 N N . VAL A 1 105 ? 22.109 -8.375 -39.779 1.00 51.12 105 VAL A N 1
ATOM 833 C CA . VAL A 1 105 ? 22.841 -7.581 -38.760 1.00 51.12 105 VAL A CA 1
ATOM 834 C C . VAL A 1 105 ? 21.923 -6.641 -37.947 1.00 51.12 105 VAL A C 1
ATOM 836 O O . VAL A 1 105 ? 22.296 -6.173 -36.873 1.00 51.12 105 VAL A O 1
ATOM 839 N N . ASN A 1 106 ? 20.712 -6.350 -38.436 1.00 52.59 106 ASN A N 1
ATOM 840 C CA . ASN A 1 106 ? 19.840 -5.317 -37.865 1.00 52.59 106 ASN A CA 1
ATOM 841 C C . ASN A 1 106 ? 18.688 -5.870 -36.996 1.00 52.59 106 ASN A C 1
ATOM 843 O O . ASN A 1 106 ? 18.174 -5.173 -36.121 1.00 52.59 106 ASN A O 1
ATOM 847 N N . LYS A 1 107 ? 18.267 -7.125 -37.201 1.00 54.09 107 LYS A N 1
ATOM 848 C CA . LYS A 1 107 ? 17.065 -7.684 -36.550 1.00 54.09 107 LYS A CA 1
ATOM 849 C C . LYS A 1 107 ? 17.291 -7.978 -35.064 1.00 54.09 107 LYS A C 1
ATOM 851 O O . LYS A 1 107 ? 16.472 -7.611 -34.215 1.00 54.09 107 LYS A O 1
ATOM 856 N N . ASP A 1 108 ? 18.444 -8.551 -34.737 1.00 53.72 108 ASP A N 1
ATOM 857 C CA . ASP A 1 108 ? 18.820 -8.861 -33.355 1.00 53.72 108 ASP A CA 1
ATOM 858 C C . ASP A 1 108 ? 19.165 -7.598 -32.560 1.00 53.72 108 ASP A C 1
ATOM 860 O O . ASP A 1 108 ? 18.823 -7.499 -31.378 1.00 53.72 108 ASP A O 1
ATOM 864 N N . TYR A 1 109 ? 19.740 -6.589 -33.231 1.00 60.25 109 TYR A N 1
ATOM 865 C CA . TYR A 1 109 ? 20.051 -5.285 -32.645 1.00 60.25 109 TYR A CA 1
ATOM 866 C C . TYR A 1 109 ? 18.812 -4.625 -32.025 1.00 60.25 109 TYR A C 1
ATOM 868 O O . TYR A 1 109 ? 18.833 -4.221 -30.862 1.00 60.25 109 TYR A O 1
ATOM 876 N N . TYR A 1 110 ? 17.693 -4.580 -32.754 1.00 71.38 110 TYR A N 1
ATOM 877 C CA . TYR A 1 110 ? 16.437 -4.075 -32.193 1.00 71.38 110 TYR A CA 1
ATOM 878 C C . TYR A 1 110 ? 15.822 -5.018 -31.152 1.00 71.38 110 TYR A C 1
ATOM 880 O O . TYR A 1 110 ? 15.185 -4.545 -30.210 1.00 71.38 110 TYR A O 1
ATOM 888 N N . THR A 1 111 ? 16.025 -6.332 -31.267 1.00 81.88 111 THR A N 1
ATOM 889 C CA . THR A 1 111 ? 15.386 -7.325 -30.389 1.00 81.88 111 THR A CA 1
ATOM 890 C C . THR A 1 111 ? 15.867 -7.217 -28.939 1.00 81.88 111 THR A C 1
ATOM 892 O O . THR A 1 111 ? 15.037 -7.043 -28.041 1.00 81.88 111 THR A O 1
ATOM 895 N N . TYR A 1 112 ? 17.182 -7.211 -28.673 1.00 82.94 112 TYR A N 1
ATOM 896 C CA . TYR A 1 112 ? 17.672 -7.080 -27.289 1.00 82.94 112 TYR A CA 1
ATOM 897 C C . TYR A 1 112 ? 17.443 -5.671 -26.712 1.00 82.94 112 TYR A C 1
ATOM 899 O O . TYR A 1 112 ? 17.189 -5.519 -25.514 1.00 82.94 112 TYR A O 1
ATOM 907 N N . ILE A 1 113 ? 17.489 -4.632 -27.555 1.00 83.75 113 ILE A N 1
ATOM 908 C CA . ILE A 1 113 ? 17.199 -3.241 -27.175 1.00 83.75 113 ILE A CA 1
ATOM 909 C C . ILE A 1 113 ? 15.740 -3.098 -26.716 1.00 83.75 113 ILE A C 1
ATOM 911 O O . ILE A 1 113 ? 15.470 -2.499 -25.669 1.00 83.75 113 ILE A O 1
ATOM 915 N N . ASN A 1 114 ? 14.803 -3.689 -27.459 1.00 85.62 114 ASN A N 1
ATOM 916 C CA . ASN A 1 114 ? 13.385 -3.692 -27.115 1.00 85.62 114 ASN A CA 1
ATOM 917 C C . ASN A 1 114 ? 13.100 -4.556 -25.879 1.00 85.62 114 ASN A C 1
ATOM 919 O O . ASN A 1 114 ? 12.329 -4.130 -25.018 1.00 85.62 114 ASN A O 1
ATOM 923 N N . ALA A 1 115 ? 13.766 -5.707 -25.729 1.00 89.06 115 ALA A N 1
ATOM 924 C CA . ALA A 1 115 ? 13.664 -6.542 -24.531 1.00 89.06 115 ALA A CA 1
ATOM 925 C C . ALA A 1 115 ? 14.123 -5.793 -23.264 1.00 89.06 115 ALA A C 1
ATOM 927 O O . ALA A 1 115 ? 13.385 -5.747 -22.279 1.00 89.06 115 ALA A O 1
ATOM 928 N N . TRP A 1 116 ? 15.282 -5.119 -23.302 1.00 89.88 116 TRP A N 1
ATOM 929 C CA . TRP A 1 116 ? 15.768 -4.287 -22.191 1.00 89.88 116 TRP A CA 1
ATOM 930 C C . TRP A 1 116 ? 14.747 -3.195 -21.838 1.00 89.88 116 TRP A C 1
ATOM 932 O O . TRP A 1 116 ? 14.350 -3.060 -20.677 1.00 89.88 116 TRP A O 1
ATOM 942 N N . ARG A 1 117 ? 14.280 -2.427 -22.832 1.00 89.44 117 ARG A N 1
ATOM 943 C CA . ARG A 1 117 ? 13.286 -1.361 -22.620 1.00 89.44 117 ARG A CA 1
ATOM 944 C C . ARG A 1 117 ? 11.974 -1.907 -22.042 1.00 89.44 117 ARG A C 1
ATOM 946 O O . ARG A 1 117 ? 11.402 -1.275 -21.157 1.00 89.44 117 ARG A O 1
ATOM 953 N N . SER A 1 118 ? 11.527 -3.079 -22.496 1.00 92.38 118 SER A N 1
ATOM 954 C CA . SER A 1 118 ? 10.349 -3.773 -21.964 1.00 92.38 118 SER A CA 1
ATOM 955 C C . SER A 1 118 ? 10.516 -4.106 -20.480 1.00 92.38 118 SER A C 1
ATOM 957 O O . SER A 1 118 ? 9.671 -3.715 -19.679 1.00 92.38 118 SER A O 1
ATOM 959 N N . ILE A 1 119 ? 11.642 -4.714 -20.084 1.00 94.44 119 ILE A N 1
ATOM 960 C CA . ILE A 1 119 ? 11.934 -5.061 -18.681 1.00 94.44 119 ILE A CA 1
ATOM 961 C C . ILE A 1 119 ? 11.937 -3.810 -17.786 1.00 94.44 119 ILE A C 1
ATOM 963 O O . ILE A 1 119 ? 11.314 -3.813 -16.724 1.00 94.44 119 ILE A O 1
ATOM 967 N N . LEU A 1 120 ? 12.573 -2.712 -18.217 1.00 94.06 120 LEU A N 1
ATOM 968 C CA . LEU A 1 120 ? 12.567 -1.449 -17.462 1.00 94.06 120 LEU A CA 1
ATOM 969 C C . LEU A 1 120 ? 11.151 -0.867 -17.307 1.00 94.06 120 LEU A C 1
ATOM 971 O O . LEU A 1 120 ? 10.784 -0.419 -16.220 1.00 94.06 120 LEU A O 1
ATOM 975 N N . ASN A 1 121 ? 10.343 -0.902 -18.371 1.00 93.50 121 ASN A N 1
ATOM 976 C CA . ASN A 1 121 ? 8.960 -0.419 -18.348 1.00 93.50 121 ASN A CA 1
ATOM 977 C C . ASN A 1 121 ? 8.055 -1.289 -17.459 1.00 93.50 121 ASN A C 1
ATOM 979 O O . ASN A 1 121 ? 7.256 -0.751 -16.691 1.00 93.50 121 ASN A O 1
ATOM 983 N N . GLN A 1 122 ? 8.204 -2.616 -17.514 1.00 95.19 122 GLN A N 1
ATOM 984 C CA . GLN A 1 122 ? 7.504 -3.554 -16.632 1.00 95.19 122 GLN A CA 1
ATOM 985 C C . GLN A 1 122 ? 7.860 -3.290 -15.167 1.00 95.19 122 GLN A C 1
ATOM 987 O O . GLN A 1 122 ? 6.964 -3.113 -14.343 1.00 95.19 122 GLN A O 1
ATOM 992 N N . MET A 1 123 ? 9.154 -3.169 -14.851 1.00 95.06 123 MET A N 1
ATOM 993 C CA . MET A 1 123 ? 9.624 -2.870 -13.497 1.00 95.06 123 MET A CA 1
ATOM 994 C C . MET A 1 123 ? 9.056 -1.535 -12.989 1.00 95.06 123 MET A C 1
ATOM 996 O O . MET A 1 123 ? 8.581 -1.464 -11.857 1.00 95.06 123 MET A O 1
ATOM 1000 N N . LYS A 1 124 ? 9.005 -0.497 -13.839 1.00 93.94 124 LYS A N 1
ATOM 1001 C CA . LYS A 1 124 ? 8.375 0.795 -13.517 1.00 93.94 124 LYS A CA 1
ATOM 1002 C C . LYS A 1 124 ? 6.873 0.658 -13.224 1.00 93.94 124 LYS A C 1
ATOM 1004 O O . LYS A 1 124 ? 6.408 1.174 -12.212 1.00 93.94 124 LYS A O 1
ATOM 1009 N N . SER A 1 125 ? 6.128 -0.068 -14.058 1.00 95.31 125 SER A N 1
ATOM 1010 C CA . SER A 1 125 ? 4.683 -0.293 -13.881 1.00 95.31 125 SER A CA 1
ATOM 1011 C C . SER A 1 125 ? 4.365 -1.071 -12.594 1.00 95.31 125 SER A C 1
ATOM 1013 O O . SER A 1 125 ? 3.486 -0.686 -11.814 1.00 95.31 125 SER A O 1
ATOM 1015 N N . VAL A 1 126 ? 5.147 -2.116 -12.308 1.00 94.19 126 VAL A N 1
ATOM 1016 C CA . VAL A 1 126 ? 5.106 -2.861 -11.040 1.00 94.19 126 VAL A CA 1
ATOM 1017 C C . VAL A 1 126 ? 5.371 -1.929 -9.854 1.00 94.19 126 VAL A C 1
ATOM 1019 O O . VAL A 1 126 ? 4.696 -2.019 -8.827 1.00 94.19 126 VAL A O 1
ATOM 1022 N N . ASN A 1 127 ? 6.311 -0.994 -10.001 1.00 94.00 127 ASN A N 1
ATOM 1023 C CA . ASN A 1 127 ? 6.666 -0.046 -8.955 1.00 94.00 127 ASN A CA 1
ATOM 1024 C C . ASN A 1 127 ? 5.552 0.963 -8.640 1.00 94.00 127 ASN A C 1
ATOM 1026 O O . ASN A 1 127 ? 5.206 1.185 -7.480 1.00 94.00 127 ASN A O 1
ATOM 1030 N N . GLU A 1 128 ? 4.943 1.538 -9.676 1.00 93.69 128 GLU A N 1
ATOM 1031 C CA . GLU A 1 128 ? 3.776 2.418 -9.549 1.00 93.69 128 GLU A CA 1
ATOM 1032 C C . GLU A 1 128 ? 2.596 1.697 -8.882 1.00 93.69 128 GLU A C 1
ATOM 1034 O O . GLU A 1 128 ? 1.882 2.281 -8.064 1.00 93.69 128 GLU A O 1
ATOM 1039 N N . SER A 1 129 ? 2.419 0.410 -9.189 1.00 94.00 129 SER A N 1
ATOM 1040 C CA . SER A 1 129 ? 1.369 -0.434 -8.612 1.00 94.00 129 SER A CA 1
ATOM 1041 C C . SER A 1 129 ? 1.605 -0.702 -7.120 1.00 94.00 129 SER A C 1
ATOM 1043 O O . SER A 1 129 ? 0.680 -0.547 -6.321 1.00 94.00 129 SER A O 1
ATOM 1045 N N . ARG A 1 130 ? 2.849 -1.006 -6.718 1.00 92.56 130 ARG A N 1
ATOM 1046 C CA . ARG A 1 130 ? 3.243 -1.155 -5.304 1.00 92.56 130 ARG A CA 1
ATOM 1047 C C . ARG A 1 130 ? 3.094 0.139 -4.508 1.00 92.56 130 ARG A C 1
ATOM 1049 O O . ARG A 1 130 ? 2.541 0.109 -3.412 1.00 92.56 130 ARG A O 1
ATOM 1056 N N . ASN A 1 131 ? 3.481 1.282 -5.076 1.00 92.69 131 ASN A N 1
ATOM 1057 C CA . ASN A 1 131 ? 3.264 2.586 -4.442 1.00 92.69 131 ASN A CA 1
ATOM 1058 C C . ASN A 1 131 ? 1.769 2.863 -4.211 1.00 92.69 131 ASN A C 1
ATOM 1060 O O . ASN A 1 131 ? 1.377 3.220 -3.101 1.00 92.69 131 ASN A O 1
ATOM 1064 N N . LYS A 1 132 ? 0.911 2.618 -5.214 1.00 94.44 132 LYS A N 1
ATOM 1065 C CA . LYS A 1 132 ? -0.554 2.744 -5.075 1.00 94.44 132 LYS A CA 1
ATOM 1066 C C . LYS A 1 132 ? -1.125 1.796 -4.012 1.00 94.44 132 LYS A C 1
ATOM 1068 O O . LYS A 1 132 ? -2.030 2.189 -3.281 1.00 94.44 132 LYS A O 1
ATOM 1073 N N . PHE A 1 133 ? -0.612 0.568 -3.911 1.00 93.12 133 PHE A N 1
ATOM 1074 C CA . PHE A 1 133 ? -1.006 -0.384 -2.869 1.00 93.12 133 PHE A CA 1
ATOM 1075 C C . PHE A 1 133 ? -0.598 0.096 -1.468 1.00 93.12 133 PHE A C 1
ATOM 1077 O O . PHE A 1 133 ? -1.451 0.179 -0.587 1.00 93.12 133 PHE A O 1
ATOM 1084 N N . SER A 1 134 ? 0.668 0.481 -1.281 1.00 95.12 134 SER A N 1
ATOM 1085 C CA . SER A 1 134 ? 1.192 1.004 -0.012 1.00 95.12 134 SER A CA 1
ATOM 1086 C C . SER A 1 134 ? 0.425 2.247 0.457 1.00 95.12 134 SER A C 1
ATOM 1088 O O . SER A 1 134 ? 0.066 2.350 1.631 1.00 95.12 134 SER A O 1
ATOM 1090 N N . GLN A 1 135 ? 0.080 3.147 -0.471 1.00 94.56 135 GLN A N 1
ATOM 1091 C CA . GLN A 1 135 ? -0.726 4.330 -0.178 1.00 94.56 135 GLN A CA 1
ATOM 1092 C C . GLN A 1 135 ? -2.152 3.962 0.263 1.00 94.56 135 GLN A C 1
ATOM 1094 O O . GLN A 1 135 ? -2.606 4.436 1.297 1.00 94.56 135 GLN A O 1
ATOM 1099 N N . LYS A 1 136 ? -2.843 3.051 -0.440 1.00 95.31 136 LYS A N 1
ATOM 1100 C CA . LYS A 1 136 ? -4.175 2.564 -0.021 1.00 95.31 136 LYS A CA 1
ATOM 1101 C C . LYS A 1 136 ? -4.150 1.871 1.345 1.00 95.31 136 LYS A C 1
ATOM 1103 O O . LYS A 1 136 ? -5.076 2.044 2.134 1.00 95.31 136 LYS A O 1
ATOM 1108 N N . LEU A 1 137 ? -3.110 1.083 1.619 1.00 94.62 137 LEU A N 1
ATOM 1109 C CA . LEU A 1 137 ? -2.936 0.388 2.894 1.00 94.62 137 LEU A CA 1
ATOM 1110 C C . LEU A 1 137 ? -2.781 1.396 4.047 1.00 94.62 137 LEU A C 1
ATOM 1112 O O . LEU A 1 137 ? -3.455 1.267 5.067 1.00 94.62 137 LEU A O 1
ATOM 1116 N N . SER A 1 138 ? -1.971 2.436 3.829 1.00 94.38 138 SER A N 1
ATOM 1117 C CA . SER A 1 138 ? -1.775 3.565 4.744 1.00 94.38 138 SER A CA 1
ATOM 1118 C C . SER A 1 138 ? -3.060 4.375 4.965 1.00 94.38 138 SER A C 1
ATOM 1120 O O . SER A 1 138 ? -3.549 4.469 6.086 1.00 94.38 138 SER A O 1
ATOM 1122 N N . ASP A 1 139 ? -3.636 4.927 3.899 1.00 94.44 139 ASP A N 1
ATOM 1123 C CA . ASP A 1 139 ? -4.661 5.973 4.005 1.00 94.44 139 ASP A CA 1
ATOM 1124 C C . ASP A 1 139 ? -6.055 5.421 4.323 1.00 94.44 139 ASP A C 1
ATOM 1126 O O . ASP A 1 139 ? -6.884 6.119 4.902 1.00 94.44 139 ASP A O 1
ATOM 1130 N N . ILE A 1 140 ? -6.340 4.176 3.923 1.00 94.44 140 ILE A N 1
ATOM 1131 C CA . ILE A 1 140 ? -7.678 3.582 4.047 1.00 94.44 140 ILE A CA 1
ATOM 1132 C C . ILE A 1 140 ? -7.717 2.551 5.171 1.00 94.44 140 ILE A C 1
ATOM 1134 O O . ILE A 1 140 ? -8.631 2.584 5.990 1.00 94.44 140 ILE A O 1
ATOM 1138 N N . ILE A 1 141 ?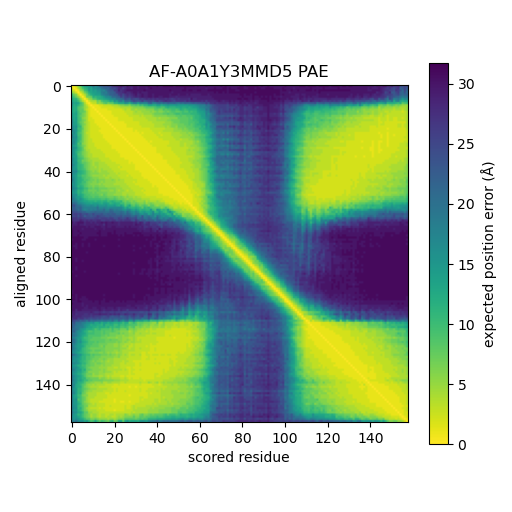 -6.778 1.602 5.207 1.00 94.69 141 ILE A N 1
ATOM 1139 C CA . ILE A 1 141 ? -6.886 0.446 6.112 1.00 94.69 141 ILE A CA 1
ATOM 1140 C C . ILE A 1 141 ? -6.366 0.794 7.511 1.00 94.69 141 ILE A C 1
ATOM 1142 O O . ILE A 1 141 ? -7.066 0.539 8.490 1.00 94.69 141 ILE A O 1
ATOM 1146 N N . ILE A 1 142 ? -5.193 1.427 7.622 1.00 95.75 142 ILE A N 1
ATOM 1147 C CA . ILE A 1 142 ? -4.606 1.794 8.924 1.00 95.75 142 ILE A CA 1
ATOM 1148 C C . ILE A 1 142 ? -5.446 2.858 9.652 1.00 95.75 142 ILE A C 1
ATOM 1150 O O . ILE A 1 142 ? -5.632 2.748 10.867 1.00 95.75 142 ILE A O 1
ATOM 1154 N N . GLU A 1 143 ? -6.015 3.838 8.941 1.00 94.56 143 GLU A N 1
ATOM 1155 C CA . GLU A 1 143 ? -6.913 4.827 9.561 1.00 94.56 143 GLU A CA 1
ATOM 1156 C C . GLU A 1 143 ? -8.295 4.241 9.913 1.00 94.56 143 GLU A C 1
ATOM 1158 O O . GLU A 1 143 ? -8.831 4.568 10.971 1.00 94.56 143 GLU A O 1
ATOM 1163 N N . LYS A 1 144 ? -8.846 3.299 9.127 1.00 94.94 144 LYS A N 1
ATOM 1164 C CA . LYS A 1 144 ? -10.057 2.558 9.539 1.00 94.94 144 LYS A CA 1
ATOM 1165 C C . LYS A 1 144 ? -9.819 1.705 10.785 1.00 94.94 144 LYS A C 1
ATOM 1167 O O . LYS A 1 144 ? -10.657 1.715 11.679 1.00 94.94 144 LYS A O 1
ATOM 1172 N N . LEU A 1 145 ? -8.685 1.005 10.872 1.00 95.25 145 LEU A N 1
ATOM 1173 C CA . LEU A 1 145 ? -8.317 0.238 12.068 1.00 95.25 145 LEU A CA 1
ATOM 1174 C C . LEU A 1 145 ? -8.186 1.139 13.294 1.00 95.25 145 LEU A C 1
ATOM 1176 O O . LEU A 1 145 ? -8.745 0.822 14.334 1.00 95.25 145 LEU A O 1
ATOM 1180 N N . LYS A 1 146 ? -7.519 2.288 13.160 1.00 95.81 146 LYS A N 1
ATOM 1181 C CA . LYS A 1 146 ? -7.414 3.298 14.221 1.00 95.81 146 LYS A CA 1
ATOM 1182 C C . LYS A 1 146 ? -8.791 3.780 14.697 1.00 95.81 146 LYS A C 1
ATOM 1184 O O . LYS A 1 146 ? -9.017 3.853 15.896 1.00 95.81 146 LYS A O 1
ATOM 1189 N N . ALA A 1 147 ? -9.722 4.054 13.781 1.00 96.19 147 ALA A N 1
ATOM 1190 C CA . ALA A 1 147 ? -11.089 4.426 14.147 1.00 96.19 147 ALA A CA 1
ATOM 1191 C C . ALA A 1 147 ? -11.824 3.298 14.899 1.00 96.19 147 ALA A C 1
ATOM 1193 O O . ALA A 1 147 ? -12.481 3.565 15.900 1.00 96.19 147 ALA A O 1
ATOM 1194 N N . ILE A 1 148 ? -11.677 2.041 14.462 1.00 94.94 148 ILE A N 1
ATOM 1195 C CA . ILE A 1 148 ? -12.267 0.872 15.138 1.00 94.94 148 ILE A CA 1
ATOM 1196 C C . ILE A 1 148 ? -11.663 0.673 16.537 1.00 94.94 148 ILE A C 1
ATOM 1198 O O . ILE A 1 148 ? -12.411 0.429 17.477 1.00 94.94 148 ILE A O 1
ATOM 1202 N N . ILE A 1 149 ? -10.341 0.807 16.689 1.00 95.31 149 ILE A N 1
ATOM 1203 C CA . ILE A 1 149 ? -9.647 0.706 17.983 1.00 95.31 149 ILE A CA 1
ATOM 1204 C C . ILE A 1 149 ? -10.186 1.757 18.954 1.00 95.31 149 ILE A C 1
ATOM 1206 O O . ILE A 1 149 ? -10.594 1.392 20.050 1.00 95.31 149 ILE A O 1
ATOM 1210 N N . ASN A 1 150 ? -10.287 3.022 18.531 1.00 95.06 150 ASN A N 1
ATOM 1211 C CA . ASN A 1 150 ? -10.846 4.089 19.365 1.00 95.06 150 ASN A CA 1
ATOM 1212 C C . ASN A 1 150 ? -12.282 3.767 19.826 1.00 95.06 150 ASN A C 1
ATOM 1214 O O . ASN A 1 150 ? -12.581 3.884 21.009 1.00 95.06 150 ASN A O 1
ATOM 1218 N N . ILE A 1 151 ? -13.151 3.304 18.915 1.00 94.25 151 ILE A N 1
ATOM 1219 C CA . ILE A 1 151 ? -14.534 2.914 19.251 1.00 94.25 151 ILE A CA 1
ATOM 1220 C C . ILE A 1 151 ? -14.544 1.773 20.280 1.00 94.25 151 ILE A C 1
ATOM 1222 O O . ILE A 1 151 ? -15.271 1.855 21.264 1.00 94.25 151 ILE A O 1
ATOM 1226 N N . ARG A 1 152 ? -13.713 0.736 20.100 1.00 91.50 152 ARG A N 1
ATOM 1227 C CA . ARG A 1 152 ? -13.601 -0.386 21.051 1.00 91.50 152 ARG A CA 1
ATOM 1228 C C . ARG A 1 152 ? -13.044 0.040 22.409 1.00 91.50 152 ARG A C 1
ATOM 1230 O O . ARG A 1 152 ? -13.490 -0.460 23.438 1.00 91.50 152 ARG A O 1
ATOM 1237 N N . GLU A 1 153 ? -12.080 0.953 22.428 1.00 92.19 153 GLU A N 1
ATOM 1238 C CA . GLU A 1 153 ? -11.541 1.512 23.667 1.00 92.19 153 GLU A CA 1
ATOM 1239 C C . GLU A 1 153 ? -12.574 2.348 24.421 1.00 92.19 153 GLU A C 1
ATOM 1241 O O . GLU A 1 153 ? -12.562 2.325 25.648 1.00 92.19 153 GLU A O 1
ATOM 1246 N N . ASP A 1 154 ? -13.456 3.063 23.720 1.00 91.38 154 ASP A N 1
ATOM 1247 C CA . ASP A 1 154 ? -14.549 3.819 24.332 1.00 91.38 154 ASP A CA 1
ATOM 1248 C C . ASP A 1 154 ? -15.687 2.904 24.810 1.00 91.38 154 ASP A C 1
ATOM 1250 O O . ASP A 1 154 ? -16.142 3.066 25.938 1.00 91.38 154 ASP A O 1
ATOM 1254 N N . GLU A 1 155 ? -16.066 1.878 24.038 1.00 88.38 155 GLU A N 1
ATOM 1255 C CA . GLU A 1 155 ? -17.014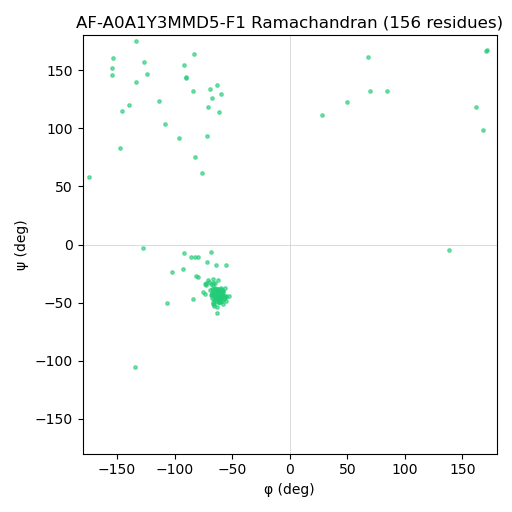 0.832 24.466 1.00 88.38 155 GLU A CA 1
ATOM 1256 C C . GLU A 1 155 ? -16.566 0.124 25.758 1.00 88.38 155 GLU A C 1
ATOM 1258 O O . GLU A 1 155 ? -17.399 -0.164 26.609 1.00 88.38 155 GLU A O 1
ATOM 1263 N N . ARG A 1 156 ? -15.258 -0.113 25.946 1.00 86.75 156 ARG A N 1
ATOM 1264 C CA . ARG A 1 156 ? -14.706 -0.739 27.165 1.00 86.75 156 ARG A CA 1
ATOM 1265 C C . ARG A 1 156 ? -14.739 0.179 28.404 1.00 86.75 156 ARG A C 1
ATOM 1267 O O . ARG A 1 156 ? -14.508 -0.294 29.512 1.00 86.75 156 ARG A O 1
ATOM 1274 N N . LYS A 1 157 ? -14.948 1.492 28.247 1.00 84.56 157 LYS A N 1
ATOM 1275 C CA . LYS A 1 157 ? -14.970 2.466 29.364 1.00 84.56 157 LYS A CA 1
ATOM 1276 C C . LYS A 1 157 ? -16.374 2.689 29.948 1.00 84.56 157 LYS A C 1
ATOM 1278 O O . LYS A 1 157 ? -16.482 3.427 30.928 1.00 84.56 157 LYS A O 1
ATOM 1283 N N . ILE A 1 158 ? -17.412 2.124 29.324 1.00 69.88 158 ILE A N 1
ATOM 1284 C CA . ILE A 1 158 ? -18.840 2.292 29.657 1.00 69.88 158 ILE A CA 1
ATOM 1285 C C . ILE A 1 158 ? -19.311 1.133 30.545 1.00 69.88 158 ILE A C 1
ATOM 1287 O O . ILE A 1 158 ? -19.984 1.435 31.556 1.00 69.88 158 ILE A O 1
#

Solvent-accessible surface area (backbone atoms only — not comparable to full-atom values): 9780 Å² total; per-residue (Å²): 139,73,94,80,85,57,78,64,58,58,55,55,50,52,53,49,53,50,51,52,51,50,50,54,50,53,53,46,52,52,49,51,55,52,33,50,52,44,52,51,52,36,48,56,51,48,55,51,45,51,55,50,49,55,51,48,51,54,52,53,56,54,54,65,69,64,76,54,101,76,79,93,76,90,81,81,91,79,79,82,88,88,88,89,85,90,86,91,87,89,90,86,86,86,87,82,91,79,85,84,76,95,64,72,84,57,60,60,60,53,48,57,54,50,51,54,53,47,54,46,51,49,54,49,53,55,34,56,50,46,50,54,48,30,48,47,48,52,71,52,51,46,50,50,51,50,54,51,47,53,52,55,58,52,63,74,73,112